Protein AF-A0A1A7Z0H8-F1 (afdb_monomer_lite)

Secondary structure (DSSP, 8-state):
-HHHH-SSS--EEEE-S-HHHHHTTTT---TTTTEEE-GGG------SS---EE----SSSS--------------GGGTTS----

Folds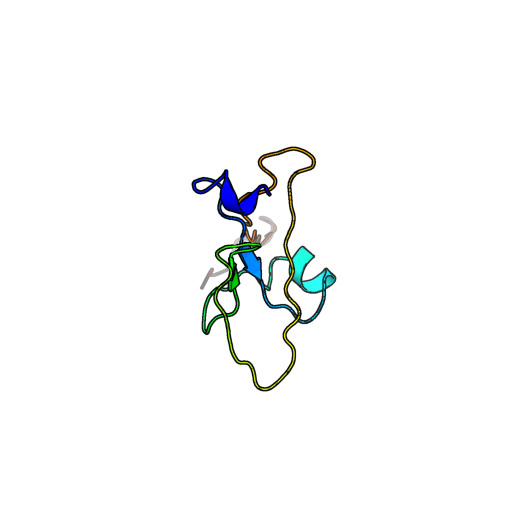eek 3D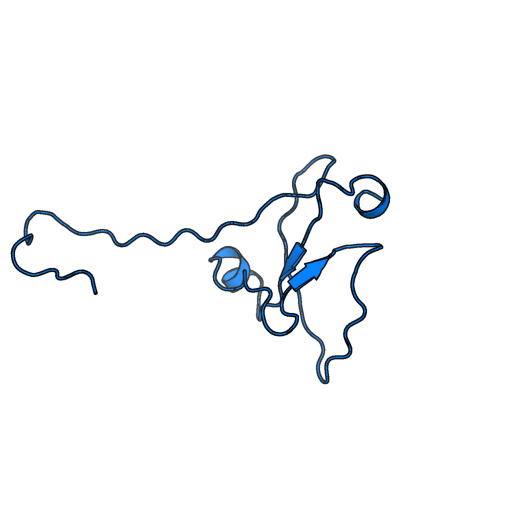i:
DLLVVCPVQWAKWFFDPDPVCVVQVVGPDCPPNRIFTPDPRTDDDDDPDDTDTDDAFDPDPVRGDDDDHDDDDDDDPVPPPDDDDD

Radius of gyration: 17.72 Å; chains: 1; bounding box: 36×23×57 Å

Sequence (86 aa):
VDSLMNKEHVSYAYQCTGPDRFRKGVCLSCRKNRCNNIGYNARKMRKRRNSKMYLKTRANTPFGGYHYQMKMHVFDRKQSNNADPT

pLDDT: mean 86.31, std 11.68, range [47.38, 96.81]

Structure (mmCIF, N/CA/C/O backbone):
data_AF-A0A1A7Z0H8-F1
#
_entry.id   AF-A0A1A7Z0H8-F1
#
loop_
_atom_site.group_PDB
_atom_site.id
_atom_site.type_symbol
_atom_site.label_atom_id
_atom_site.label_alt_id
_atom_site.label_comp_id
_atom_site.label_asym_id
_atom_site.label_entity_id
_atom_site.label_seq_id
_atom_site.pdbx_PDB_ins_code
_atom_site.Cartn_x
_atom_site.Cartn_y
_atom_site.Cartn_z
_atom_site.occupancy
_atom_site.B_iso_or_equiv
_atom_site.auth_seq_id
_atom_site.auth_comp_id
_atom_site.auth_asym_id
_atom_site.auth_atom_id
_atom_site.pdbx_PDB_model_num
ATOM 1 N N . VAL A 1 1 ? 3.917 2.244 18.570 1.00 81.06 1 VAL A N 1
ATOM 2 C CA . VAL A 1 1 ? 4.859 3.221 19.168 1.00 81.06 1 VAL A CA 1
ATOM 3 C C . VAL A 1 1 ? 5.418 4.160 18.105 1.00 81.06 1 VAL A C 1
ATOM 5 O O . VAL A 1 1 ? 5.167 5.350 18.205 1.00 81.06 1 VAL A O 1
ATOM 8 N N . ASP A 1 2 ? 6.051 3.650 17.043 1.00 83.81 2 ASP A N 1
ATOM 9 C CA . ASP A 1 2 ? 6.632 4.465 15.952 1.00 83.81 2 ASP A CA 1
ATOM 10 C C . ASP A 1 2 ? 5.672 5.521 15.360 1.00 83.81 2 ASP A C 1
ATOM 12 O O . ASP A 1 2 ? 6.026 6.689 15.244 1.00 83.81 2 ASP A O 1
ATOM 16 N N . SER A 1 3 ? 4.405 5.158 15.116 1.00 82.69 3 SER A N 1
ATOM 17 C CA . SER A 1 3 ? 3.373 6.066 14.578 1.00 82.69 3 SER A CA 1
ATOM 18 C C . SER A 1 3 ? 3.031 7.282 15.456 1.00 82.69 3 SER A C 1
ATOM 20 O O . SER A 1 3 ? 2.328 8.176 14.994 1.00 82.69 3 SER A O 1
ATOM 22 N N . LEU A 1 4 ? 3.411 7.268 16.739 1.00 85.50 4 LEU A N 1
ATOM 23 C CA . LEU A 1 4 ? 3.206 8.382 17.675 1.00 85.50 4 LEU A CA 1
ATOM 24 C C . LEU A 1 4 ? 4.398 9.343 17.667 1.00 85.50 4 LEU A C 1
ATOM 26 O O . LEU A 1 4 ? 4.203 10.552 17.757 1.00 85.50 4 LEU A O 1
ATOM 30 N N . MET A 1 5 ? 5.609 8.791 17.549 1.00 84.12 5 MET A N 1
ATOM 31 C CA . MET A 1 5 ? 6.865 9.531 17.679 1.00 84.12 5 MET A CA 1
ATOM 32 C C . MET A 1 5 ? 7.324 10.126 16.346 1.00 84.12 5 MET A C 1
ATOM 34 O O . MET A 1 5 ? 7.791 11.258 16.300 1.00 84.12 5 MET A O 1
ATOM 38 N N . ASN A 1 6 ? 7.138 9.399 15.242 1.00 77.31 6 ASN A N 1
ATOM 39 C CA . ASN A 1 6 ? 7.702 9.758 13.943 1.00 77.31 6 ASN A CA 1
ATOM 40 C C . ASN A 1 6 ? 6.639 10.333 12.999 1.00 77.31 6 ASN A C 1
ATOM 42 O O . ASN A 1 6 ? 6.159 9.664 12.083 1.00 77.31 6 ASN A O 1
ATOM 46 N N . LYS A 1 7 ? 6.275 11.605 13.222 1.00 68.75 7 LYS A N 1
ATOM 47 C CA . LYS A 1 7 ? 5.292 12.334 12.394 1.00 68.75 7 LYS A CA 1
ATOM 48 C C . LYS A 1 7 ? 5.803 12.694 10.997 1.00 68.75 7 LYS A C 1
ATOM 50 O O . LYS A 1 7 ? 4.990 12.829 10.094 1.00 68.75 7 LYS A O 1
ATOM 55 N N . GLU A 1 8 ? 7.113 12.825 10.808 1.00 67.50 8 GLU A N 1
ATOM 56 C CA . GLU A 1 8 ? 7.705 13.119 9.493 1.00 67.50 8 GLU A CA 1
ATOM 57 C C . GLU A 1 8 ? 7.770 11.879 8.589 1.00 67.50 8 GLU A C 1
ATOM 59 O O . GLU A 1 8 ? 7.688 11.982 7.369 1.00 67.50 8 GLU A O 1
ATOM 64 N N . HIS A 1 9 ? 7.839 10.685 9.185 1.00 70.00 9 HIS A N 1
ATOM 65 C CA . HIS A 1 9 ? 7.950 9.407 8.478 1.00 70.00 9 HIS A CA 1
ATOM 66 C C . HIS A 1 9 ? 6.606 8.668 8.476 1.00 70.00 9 HIS A C 1
ATOM 68 O O . HIS A 1 9 ? 6.491 7.522 8.925 1.00 70.00 9 HIS A O 1
ATOM 74 N N . VAL A 1 10 ? 5.557 9.342 7.992 1.00 72.50 10 VAL A N 1
ATOM 75 C CA . VAL A 1 10 ? 4.201 8.779 7.981 1.00 72.50 10 VAL A CA 1
ATOM 76 C C . VAL A 1 10 ? 4.153 7.550 7.080 1.00 72.50 10 VAL A C 1
ATOM 78 O O . VAL A 1 10 ? 4.346 7.620 5.868 1.00 72.50 10 VAL A O 1
ATOM 81 N N . SER A 1 11 ? 3.846 6.405 7.683 1.00 85.44 11 SER A N 1
ATOM 82 C CA . SER A 1 11 ? 3.613 5.166 6.949 1.00 85.44 11 SER A CA 1
ATOM 83 C C . SER A 1 11 ? 2.178 5.111 6.443 1.00 85.44 11 SER A C 1
ATOM 85 O O . SER A 1 11 ? 1.234 5.278 7.223 1.00 85.44 11 SER A O 1
ATOM 87 N N . TYR A 1 12 ? 2.016 4.791 5.160 1.00 92.19 12 TYR A N 1
ATOM 88 C CA . TYR A 1 12 ? 0.716 4.510 4.564 1.00 92.19 12 TYR A CA 1
ATOM 89 C C . TYR A 1 12 ? 0.528 3.013 4.335 1.00 92.19 12 TYR A C 1
ATOM 91 O O . TYR A 1 12 ? 1.418 2.320 3.842 1.00 92.19 12 TYR A O 1
ATOM 99 N N . ALA A 1 13 ? -0.666 2.526 4.657 1.00 94.94 13 ALA A N 1
ATOM 100 C CA . ALA A 1 13 ? -1.155 1.238 4.198 1.00 94.94 13 ALA A CA 1
ATOM 101 C C . ALA A 1 13 ? -2.100 1.443 3.014 1.00 94.94 13 ALA A C 1
ATOM 103 O O . ALA A 1 13 ? -2.856 2.415 2.977 1.00 94.94 13 ALA A O 1
ATOM 104 N N . TYR A 1 14 ? -2.089 0.506 2.070 1.00 96.06 14 TYR A N 1
ATOM 105 C CA . TYR A 1 14 ? -2.864 0.572 0.837 1.00 96.06 14 TYR A CA 1
ATOM 106 C C . TYR A 1 14 ? -3.815 -0.611 0.715 1.00 96.06 14 TYR A C 1
ATOM 108 O O . TYR A 1 14 ? -3.417 -1.769 0.828 1.00 96.06 14 TYR A O 1
ATOM 116 N N . GLN A 1 15 ? -5.083 -0.326 0.450 1.00 95.81 15 GLN A N 1
ATOM 117 C CA . GLN A 1 15 ? -6.110 -1.312 0.174 1.00 95.81 15 GLN A CA 1
ATOM 118 C C . GLN A 1 15 ? -5.755 -2.095 -1.090 1.00 95.81 15 GLN A C 1
ATOM 120 O O . GLN A 1 15 ? -5.571 -1.524 -2.164 1.00 95.81 15 GLN A O 1
ATOM 125 N N . CYS A 1 16 ? -5.726 -3.418 -0.973 1.00 96.00 16 CYS A N 1
ATOM 126 C CA . CYS A 1 16 ? -5.422 -4.314 -2.082 1.00 96.00 16 CYS A CA 1
ATOM 127 C C . CYS A 1 16 ? -6.180 -5.635 -1.899 1.00 96.00 16 CYS A C 1
ATOM 129 O O . CYS A 1 16 ? -6.611 -5.965 -0.796 1.00 96.00 16 CYS A O 1
ATOM 131 N N . THR A 1 17 ? -6.364 -6.404 -2.971 1.00 94.19 17 THR A N 1
ATOM 132 C CA . THR A 1 17 ? -7.025 -7.719 -2.883 1.00 94.19 17 THR A CA 1
ATOM 133 C C . THR A 1 17 ? -6.097 -8.821 -2.373 1.00 94.19 17 THR A C 1
ATOM 135 O O . THR A 1 17 ? -6.583 -9.834 -1.883 1.00 94.19 17 THR A O 1
ATOM 138 N N . GLY A 1 18 ? -4.778 -8.623 -2.447 1.00 95.50 18 GLY A N 1
ATOM 139 C CA 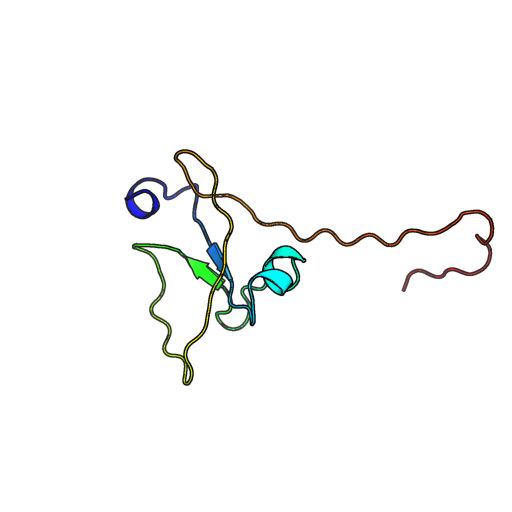. GLY A 1 18 ? -3.794 -9.580 -1.953 1.00 95.50 18 GLY A CA 1
ATOM 140 C C . GLY A 1 18 ? -2.372 -9.013 -1.913 1.00 95.50 18 GLY A C 1
ATOM 141 O O . GLY A 1 18 ? -2.094 -7.999 -2.568 1.00 95.50 18 GLY A O 1
ATOM 142 N N . PRO A 1 19 ? -1.458 -9.671 -1.178 1.00 96.06 19 PRO A N 1
ATOM 143 C CA . PRO A 1 19 ? -0.079 -9.213 -1.022 1.00 96.06 19 PRO A CA 1
ATOM 144 C C . PRO A 1 19 ? 0.702 -9.236 -2.344 1.00 96.06 19 PRO A C 1
ATOM 146 O O . PRO A 1 19 ? 1.520 -8.351 -2.582 1.00 96.06 19 PRO A O 1
ATOM 149 N N . ASP A 1 20 ? 0.422 -10.178 -3.249 1.00 96.81 20 ASP A N 1
ATOM 150 C CA . ASP A 1 20 ? 1.114 -10.283 -4.545 1.00 96.81 20 ASP A CA 1
ATOM 151 C C . ASP A 1 20 ? 0.855 -9.087 -5.454 1.00 96.81 20 ASP A C 1
ATOM 153 O O . ASP A 1 20 ? 1.766 -8.558 -6.088 1.00 96.81 20 ASP A O 1
ATOM 157 N N . ARG A 1 21 ? -0.389 -8.604 -5.477 1.00 95.94 21 ARG A N 1
ATOM 158 C CA . ARG A 1 21 ? -0.748 -7.391 -6.219 1.00 95.94 21 ARG A CA 1
ATOM 159 C C . ARG A 1 21 ? -0.107 -6.152 -5.607 1.00 95.94 21 ARG A C 1
ATOM 161 O O . ARG A 1 21 ? 0.361 -5.287 -6.342 1.00 95.94 21 ARG A O 1
ATOM 168 N N . PHE A 1 22 ? -0.031 -6.086 -4.281 1.00 96.62 22 PHE A N 1
ATOM 169 C CA . PHE A 1 22 ? 0.686 -5.007 -3.615 1.00 96.62 22 PHE A CA 1
ATOM 170 C C . PHE A 1 22 ? 2.183 -5.029 -3.968 1.00 96.62 22 PHE A C 1
ATOM 172 O O . PHE A 1 22 ? 2.727 -3.992 -4.336 1.00 96.62 22 PHE A O 1
ATOM 179 N N . ARG A 1 23 ? 2.826 -6.209 -3.972 1.00 95.50 23 ARG A N 1
ATOM 180 C CA . ARG A 1 23 ? 4.237 -6.377 -4.374 1.00 95.50 23 ARG A CA 1
ATOM 181 C C . ARG A 1 23 ? 4.515 -5.943 -5.815 1.00 95.50 23 ARG A C 1
ATOM 183 O 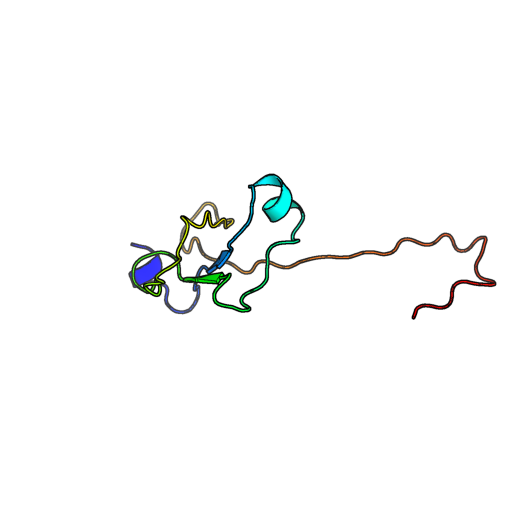O . ARG A 1 23 ? 5.568 -5.370 -6.060 1.00 95.50 23 ARG A O 1
ATOM 190 N N . LYS A 1 24 ? 3.568 -6.147 -6.738 1.00 95.94 24 LYS A N 1
ATOM 191 C CA . LYS A 1 24 ? 3.636 -5.642 -8.126 1.00 95.94 24 LYS A CA 1
ATOM 192 C C . LYS A 1 24 ? 3.442 -4.118 -8.248 1.00 95.94 24 LYS A C 1
ATOM 194 O O . LYS A 1 24 ? 3.474 -3.586 -9.351 1.00 95.94 24 LYS A O 1
ATOM 199 N N . GLY A 1 25 ? 3.169 -3.407 -7.150 1.00 95.31 25 GLY A N 1
ATOM 200 C CA . GLY A 1 25 ? 3.015 -1.949 -7.133 1.00 95.31 25 GLY A CA 1
ATOM 201 C C . GLY A 1 25 ? 1.681 -1.422 -7.674 1.00 95.31 25 GLY A C 1
ATOM 202 O O . GLY A 1 25 ? 1.518 -0.215 -7.804 1.00 95.31 25 GLY A O 1
ATOM 203 N N . VAL A 1 26 ? 0.693 -2.278 -7.971 1.00 95.62 26 VAL A N 1
ATOM 204 C CA . VAL A 1 26 ? -0.572 -1.848 -8.614 1.00 95.62 26 VAL A CA 1
ATOM 205 C C . VAL A 1 26 ? -1.612 -1.261 -7.649 1.00 95.62 26 VAL A C 1
ATOM 207 O O . VAL A 1 26 ? -2.656 -0.780 -8.082 1.00 95.62 26 VAL A O 1
ATOM 210 N N . CYS A 1 27 ? -1.348 -1.301 -6.342 1.00 96.50 27 CYS A N 1
ATOM 211 C CA . CYS A 1 27 ? -2.291 -0.896 -5.295 1.00 96.50 27 CYS A CA 1
ATOM 212 C C . CYS A 1 27 ? -1.947 0.446 -4.619 1.00 96.50 27 CYS A C 1
ATOM 214 O O . CYS A 1 27 ? -2.586 0.793 -3.635 1.00 96.50 27 CYS A O 1
ATOM 216 N N . LEU A 1 28 ? -1.001 1.236 -5.140 1.00 95.38 28 LEU A N 1
ATOM 217 C CA . LEU A 1 28 ? -0.503 2.468 -4.493 1.00 95.38 28 LEU A CA 1
ATOM 218 C C . LEU A 1 28 ? -1.425 3.703 -4.630 1.00 95.38 28 LEU A C 1
ATOM 220 O O . LEU A 1 28 ? -0.973 4.842 -4.617 1.00 95.38 28 LEU A O 1
ATOM 224 N N . SER A 1 29 ? -2.740 3.510 -4.775 1.00 93.94 29 SER A N 1
ATOM 225 C CA . SER A 1 29 ? -3.693 4.618 -4.922 1.00 93.94 29 SER A CA 1
ATOM 226 C C . SER A 1 29 ? -4.292 5.040 -3.580 1.00 93.94 29 SER A C 1
ATOM 228 O O . SER A 1 29 ? -4.802 4.207 -2.836 1.00 93.94 29 SER A O 1
ATOM 230 N N . CYS A 1 30 ? -4.346 6.349 -3.322 1.00 93.88 30 CYS A N 1
ATOM 231 C CA . CYS A 1 30 ? -5.082 6.930 -2.192 1.00 93.88 30 CYS A CA 1
ATOM 232 C C . CYS A 1 30 ? -6.535 7.318 -2.520 1.00 93.88 30 CYS A C 1
ATOM 234 O O . CYS A 1 30 ? -7.314 7.639 -1.620 1.00 93.88 30 CYS A O 1
ATOM 236 N N . ARG A 1 31 ? -6.937 7.270 -3.798 1.00 94.31 31 ARG A N 1
ATOM 237 C CA . ARG A 1 31 ? -8.270 7.713 -4.240 1.00 94.31 31 ARG A CA 1
ATOM 238 C C . ARG A 1 31 ? -9.376 6.907 -3.551 1.00 94.31 31 ARG A C 1
ATOM 240 O O . ARG A 1 31 ? -9.257 5.691 -3.412 1.00 94.31 31 ARG A O 1
ATOM 247 N N . LYS A 1 32 ? -10.480 7.570 -3.182 1.00 92.31 32 LYS A N 1
ATOM 248 C CA . LYS A 1 32 ? -11.649 6.953 -2.514 1.00 92.31 32 LYS A CA 1
ATOM 249 C C . LYS A 1 32 ? -11.275 6.205 -1.223 1.00 92.31 32 LYS A C 1
ATOM 251 O O . LYS A 1 32 ? -11.775 5.110 -0.951 1.00 92.31 32 LYS A O 1
ATOM 256 N N . ASN A 1 33 ? -10.360 6.792 -0.451 1.00 91.75 33 ASN A N 1
ATOM 257 C CA . ASN A 1 33 ? -9.856 6.245 0.804 1.00 91.75 33 ASN A CA 1
ATOM 258 C C . ASN A 1 33 ? -9.307 4.814 0.648 1.00 91.75 33 ASN A C 1
ATOM 260 O O . ASN A 1 33 ? -9.666 3.888 1.383 1.00 91.75 33 ASN A O 1
ATOM 264 N N . ARG A 1 34 ? -8.507 4.604 -0.401 1.00 94.31 34 ARG A N 1
ATOM 265 C CA . ARG A 1 34 ? -7.773 3.351 -0.619 1.00 94.31 34 ARG A CA 1
ATOM 266 C C . ARG A 1 34 ? -6.427 3.331 0.096 1.00 94.31 34 ARG A C 1
ATOM 268 O O . ARG A 1 34 ? -5.856 2.261 0.206 1.00 94.31 34 ARG A O 1
ATOM 275 N N . CYS A 1 35 ? -5.960 4.449 0.640 1.00 94.44 35 CYS A N 1
ATOM 276 C CA . CYS A 1 35 ? -4.818 4.469 1.546 1.00 94.44 35 CYS A CA 1
ATOM 277 C C . CYS A 1 35 ? -5.224 5.029 2.912 1.00 94.44 35 CYS A C 1
ATOM 279 O O . CYS A 1 35 ? -6.244 5.712 3.033 1.00 94.44 35 CYS A O 1
ATOM 281 N N . ASN A 1 36 ? -4.444 4.717 3.941 1.00 94.00 36 ASN A N 1
ATOM 282 C CA . ASN A 1 36 ? -4.632 5.240 5.289 1.00 94.00 36 ASN A CA 1
ATOM 283 C C . ASN A 1 36 ? -3.298 5.309 6.030 1.00 94.00 36 ASN A C 1
ATOM 285 O O . ASN A 1 36 ? -2.388 4.550 5.706 1.00 94.00 36 ASN A O 1
ATOM 289 N N . ASN A 1 37 ? -3.210 6.165 7.045 1.00 92.25 37 ASN A N 1
ATOM 290 C CA . ASN A 1 37 ? -2.078 6.160 7.968 1.00 92.25 37 ASN A CA 1
ATOM 291 C C . ASN A 1 37 ? -2.089 4.862 8.784 1.00 92.25 37 ASN A C 1
ATOM 293 O O . ASN A 1 37 ? -3.167 4.350 9.105 1.00 92.25 37 ASN A O 1
ATOM 297 N N . ILE A 1 38 ? -0.914 4.357 9.160 1.00 90.81 38 ILE A N 1
ATOM 298 C CA . ILE A 1 38 ? -0.820 3.236 10.105 1.00 90.81 38 ILE A CA 1
ATOM 299 C C . ILE A 1 38 ? -0.710 3.743 11.545 1.00 90.81 38 ILE A C 1
ATOM 301 O O . ILE A 1 38 ? -0.091 4.772 11.815 1.00 90.81 38 ILE A O 1
ATOM 305 N N . GLY A 1 39 ? -1.256 2.971 12.483 1.00 89.44 39 GLY A N 1
ATOM 306 C CA . GLY A 1 39 ? -1.136 3.246 13.912 1.00 89.44 39 GLY A CA 1
ATOM 307 C C . GLY A 1 39 ? -2.082 4.346 14.389 1.00 89.44 39 GLY A C 1
ATOM 308 O O . GLY A 1 39 ? -3.240 4.390 13.984 1.00 89.44 39 GLY A O 1
ATOM 309 N N . TYR A 1 40 ? -1.601 5.211 15.281 1.00 88.81 40 TYR A N 1
ATOM 310 C CA . TYR A 1 40 ? -2.455 6.130 16.047 1.00 88.81 40 TYR A CA 1
ATOM 311 C C . TYR A 1 40 ? -3.269 7.097 15.174 1.00 88.81 40 TYR A C 1
ATOM 313 O O . TYR A 1 40 ? -4.461 7.283 15.396 1.00 88.81 40 TYR A O 1
ATOM 321 N N . ASN A 1 41 ? -2.653 7.650 14.126 1.00 88.06 41 ASN A N 1
ATOM 322 C CA . ASN A 1 41 ? -3.292 8.616 13.226 1.00 88.06 41 ASN A CA 1
ATOM 323 C C . ASN A 1 41 ? -4.108 7.954 12.097 1.00 88.06 41 ASN A C 1
ATOM 325 O O . ASN A 1 41 ? -4.402 8.600 11.085 1.00 88.06 41 ASN A O 1
ATOM 329 N N . ALA A 1 42 ? -4.438 6.663 12.218 1.00 90.81 42 ALA A N 1
ATOM 330 C CA . ALA A 1 42 ? -5.269 5.960 11.249 1.00 90.81 42 ALA A CA 1
ATOM 331 C C . ALA A 1 42 ? -6.678 6.566 11.211 1.00 90.81 42 ALA A C 1
ATOM 333 O O . ALA A 1 42 ? -7.392 6.632 12.212 1.00 90.81 42 ALA A O 1
ATOM 334 N N . ARG A 1 43 ? -7.117 6.983 10.021 1.00 90.62 43 ARG A N 1
ATOM 335 C CA . ARG A 1 43 ? -8.462 7.529 9.827 1.00 90.62 43 ARG A CA 1
ATOM 336 C C . ARG A 1 43 ? -9.479 6.407 9.986 1.00 90.62 43 ARG A C 1
ATOM 338 O O . ARG A 1 43 ? -9.386 5.385 9.302 1.00 90.62 43 ARG A O 1
ATOM 345 N N . LYS A 1 44 ? -10.476 6.596 10.849 1.00 87.38 44 LYS A N 1
ATOM 346 C CA . LYS A 1 44 ? -11.592 5.653 10.978 1.00 87.38 44 LYS A CA 1
ATOM 347 C C . LYS A 1 44 ? -12.449 5.729 9.716 1.00 87.38 44 LYS A C 1
ATOM 349 O O . LYS A 1 44 ? -13.106 6.731 9.459 1.00 87.38 44 LYS A O 1
ATOM 354 N N . MET A 1 45 ? -12.432 4.668 8.918 1.00 84.00 45 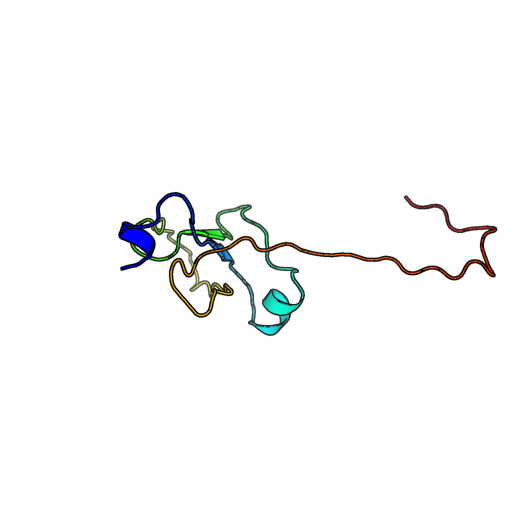MET A N 1
ATOM 355 C CA . MET A 1 45 ? -13.245 4.557 7.711 1.00 84.00 45 MET A CA 1
ATOM 356 C C . MET A 1 45 ? -14.317 3.497 7.894 1.00 84.00 45 MET A C 1
ATOM 358 O O . MET A 1 45 ? -14.007 2.338 8.166 1.00 84.00 45 MET A O 1
ATOM 362 N N . ARG A 1 46 ? -15.577 3.859 7.658 1.00 83.94 46 ARG A N 1
ATOM 363 C CA . ARG A 1 46 ? -16.669 2.888 7.608 1.00 83.94 46 ARG A CA 1
ATOM 364 C C . ARG A 1 46 ? -16.779 2.347 6.184 1.00 83.94 46 ARG A C 1
ATOM 366 O O . ARG A 1 46 ? -17.209 3.055 5.278 1.00 83.94 46 ARG A O 1
ATOM 373 N N . LYS A 1 47 ? -16.362 1.098 5.965 1.00 84.00 47 LYS A N 1
ATOM 374 C CA . LYS A 1 47 ? -16.583 0.390 4.693 1.00 84.00 47 LYS A CA 1
ATOM 375 C C . LYS A 1 47 ? -17.657 -0.673 4.888 1.00 84.00 47 LYS A C 1
ATOM 377 O O . LYS A 1 47 ? -17.684 -1.345 5.910 1.00 84.00 47 LYS A O 1
ATOM 382 N N . ARG A 1 48 ? -18.523 -0.845 3.883 1.00 84.81 48 ARG A N 1
ATOM 383 C CA . ARG A 1 48 ? -19.579 -1.876 3.881 1.00 84.81 48 ARG A CA 1
ATOM 384 C C . ARG A 1 48 ? -19.012 -3.301 3.989 1.00 84.81 48 ARG A C 1
ATOM 386 O O . ARG A 1 48 ? -19.692 -4.194 4.473 1.00 84.81 48 ARG A O 1
ATOM 393 N N . ARG A 1 49 ? -17.784 -3.519 3.511 1.00 86.69 49 ARG A N 1
ATOM 394 C CA . ARG A 1 49 ? -17.055 -4.791 3.593 1.00 86.69 49 ARG A CA 1
ATOM 395 C C . ARG A 1 49 ? -15.685 -4.554 4.212 1.00 86.69 49 ARG A C 1
ATOM 397 O O . ARG A 1 49 ? -15.123 -3.469 4.049 1.00 86.69 49 ARG A O 1
ATOM 404 N N . ASN A 1 50 ? -15.142 -5.583 4.859 1.00 84.38 50 ASN A N 1
ATOM 405 C CA . ASN A 1 50 ? -13.784 -5.538 5.384 1.00 84.38 50 ASN A CA 1
ATOM 406 C C . ASN A 1 50 ? -12.780 -5.300 4.239 1.00 84.38 50 ASN A C 1
ATOM 408 O O . ASN A 1 50 ? -12.887 -5.889 3.161 1.00 84.38 50 ASN A O 1
ATOM 412 N N . SER A 1 51 ? -11.827 -4.401 4.465 1.00 87.25 51 SER A N 1
ATOM 413 C CA . SER A 1 51 ? -10.848 -3.954 3.481 1.00 87.25 51 SER A CA 1
ATOM 414 C C . SER A 1 51 ? -9.454 -4.314 3.968 1.00 87.25 51 SER A C 1
ATOM 416 O O . SER A 1 51 ? -8.931 -3.667 4.872 1.00 87.25 51 SER A O 1
ATOM 418 N N . LYS A 1 52 ? -8.825 -5.301 3.327 1.00 93.56 52 LYS A N 1
ATOM 419 C CA . LYS A 1 52 ? -7.427 -5.649 3.601 1.00 93.56 52 LYS A CA 1
ATOM 420 C C . LYS A 1 52 ? -6.503 -4.561 3.056 1.00 93.56 52 LYS A C 1
ATOM 422 O O . LYS A 1 52 ? -6.665 -4.121 1.915 1.00 93.56 52 LYS A O 1
ATOM 427 N N . MET A 1 53 ? -5.551 -4.127 3.877 1.00 95.25 53 MET A N 1
ATOM 428 C CA . MET A 1 53 ? -4.549 -3.122 3.526 1.00 95.25 53 MET A CA 1
ATOM 429 C C . MET A 1 53 ? -3.143 -3.696 3.709 1.00 95.25 53 MET A C 1
ATOM 431 O O . MET A 1 53 ? -2.938 -4.564 4.553 1.00 95.25 53 MET A O 1
ATOM 435 N N . TYR A 1 54 ? -2.190 -3.220 2.913 1.00 96.31 54 TYR A N 1
ATOM 436 C CA . TYR A 1 54 ? -0.825 -3.738 2.846 1.00 96.31 54 TYR A CA 1
ATOM 437 C C . TYR A 1 54 ? 0.184 -2.588 2.825 1.00 96.31 54 TYR A C 1
ATOM 439 O O . TYR A 1 54 ? -0.099 -1.521 2.277 1.00 96.31 54 TYR A O 1
ATOM 447 N N . LEU A 1 55 ? 1.359 -2.816 3.409 1.00 95.44 55 LEU A N 1
ATOM 448 C CA . LEU A 1 55 ? 2.517 -1.926 3.342 1.00 95.44 55 LEU A CA 1
ATOM 449 C C . LEU A 1 55 ? 3.819 -2.734 3.412 1.00 95.44 55 LEU A C 1
ATOM 451 O O . LEU A 1 55 ? 3.808 -3.902 3.798 1.00 95.44 55 LEU A O 1
ATOM 455 N N . LYS A 1 56 ? 4.939 -2.089 3.078 1.00 94.62 56 LYS A N 1
ATOM 456 C CA . LYS A 1 56 ? 6.285 -2.535 3.469 1.00 94.62 56 LYS A CA 1
ATOM 457 C C . LYS A 1 56 ? 6.878 -1.548 4.467 1.00 94.62 56 LYS A C 1
ATOM 459 O O . LYS A 1 56 ? 6.706 -0.345 4.277 1.00 94.62 56 LYS A O 1
ATOM 464 N N . THR A 1 57 ? 7.594 -2.067 5.456 1.00 93.44 57 THR A N 1
ATOM 465 C CA . THR A 1 57 ? 8.332 -1.298 6.463 1.00 93.44 57 THR A CA 1
ATOM 466 C C . THR A 1 57 ? 9.831 -1.548 6.338 1.00 93.44 57 THR A C 1
ATOM 468 O O . THR A 1 57 ? 10.265 -2.516 5.709 1.00 93.44 57 THR A O 1
ATOM 471 N N . ARG A 1 58 ? 10.626 -0.672 6.948 1.00 91.38 58 ARG A N 1
ATOM 472 C CA . ARG A 1 58 ? 12.057 -0.896 7.181 1.00 91.38 58 ARG A CA 1
ATOM 473 C C . ARG A 1 58 ? 12.246 -1.917 8.311 1.00 91.38 58 ARG A C 1
ATOM 475 O O . ARG A 1 58 ? 11.304 -2.201 9.050 1.00 91.38 58 ARG A O 1
ATOM 482 N N . ALA A 1 59 ? 13.457 -2.457 8.441 1.00 93.56 59 ALA A N 1
ATOM 483 C CA . ALA A 1 59 ? 13.788 -3.409 9.506 1.00 93.56 59 ALA A CA 1
ATOM 484 C C . ALA A 1 59 ? 13.933 -2.735 10.884 1.00 93.56 59 ALA A C 1
ATOM 486 O O . ALA A 1 59 ? 13.588 -3.337 11.893 1.00 93.56 59 ALA A O 1
ATOM 487 N N . ASN A 1 60 ? 14.386 -1.475 10.907 1.00 90.50 60 ASN A N 1
ATOM 488 C CA . ASN A 1 60 ? 14.656 -0.697 12.118 1.00 90.50 60 ASN A CA 1
ATOM 489 C C . ASN A 1 60 ? 13.858 0.613 12.113 1.00 90.50 60 ASN A C 1
ATOM 491 O O . ASN A 1 60 ? 13.443 1.087 11.052 1.00 90.50 60 ASN A O 1
ATOM 495 N N . THR A 1 61 ? 13.669 1.209 13.291 1.00 87.88 61 THR A N 1
ATOM 496 C CA . THR A 1 61 ? 13.004 2.509 13.451 1.00 87.88 61 THR A CA 1
ATOM 497 C C . THR A 1 61 ? 13.811 3.650 12.809 1.00 87.88 61 THR A C 1
ATOM 499 O O . THR A 1 61 ? 15.033 3.663 12.965 1.00 87.88 61 THR A O 1
ATOM 502 N N . PRO A 1 62 ? 13.161 4.639 12.160 1.00 88.62 62 PRO A N 1
ATOM 503 C CA . PRO A 1 62 ? 11.721 4.716 11.894 1.00 88.62 62 PRO A CA 1
ATOM 504 C C . PRO A 1 62 ? 11.294 3.682 10.844 1.00 88.62 62 PRO A C 1
ATOM 506 O O . PRO A 1 62 ? 11.930 3.546 9.798 1.00 88.62 62 PRO A O 1
ATOM 509 N N . PHE A 1 63 ? 10.205 2.953 11.111 1.00 90.31 63 PHE A N 1
ATOM 510 C CA . PHE A 1 63 ? 9.786 1.828 10.262 1.00 90.31 63 PHE A CA 1
ATOM 511 C C . PHE A 1 63 ? 9.144 2.284 8.948 1.00 90.31 63 PHE A C 1
ATOM 513 O O . PHE A 1 63 ? 9.021 1.491 8.008 1.00 90.31 63 PHE A O 1
ATOM 520 N N . GLY A 1 64 ? 8.721 3.546 8.888 1.00 87.94 64 GLY A N 1
ATOM 521 C CA . GLY A 1 64 ? 8.077 4.140 7.728 1.00 87.94 64 GLY A CA 1
ATOM 522 C C . GLY A 1 64 ? 8.991 4.401 6.543 1.00 87.94 64 GLY A C 1
ATOM 523 O O . GLY A 1 64 ? 10.215 4.439 6.644 1.00 87.94 64 GLY A O 1
ATOM 524 N N . GLY A 1 65 ? 8.361 4.577 5.386 1.00 85.88 65 GLY A N 1
ATOM 525 C CA . GLY A 1 65 ? 9.040 4.854 4.132 1.00 85.88 65 GLY A CA 1
ATOM 526 C C . GLY A 1 65 ? 8.059 5.137 3.002 1.00 85.88 65 GLY A C 1
ATOM 527 O O . GLY A 1 65 ? 6.841 5.059 3.173 1.00 85.88 65 GLY A O 1
ATOM 528 N N . TYR A 1 66 ? 8.618 5.449 1.838 1.00 89.06 66 TYR A N 1
ATOM 529 C CA . TYR A 1 66 ? 7.872 5.769 0.627 1.00 89.06 66 TYR A CA 1
ATOM 530 C C . TYR A 1 66 ? 7.727 4.536 -0.268 1.00 89.06 66 TYR A C 1
ATOM 532 O O . TYR A 1 66 ? 8.655 3.737 -0.405 1.00 89.06 66 TYR A O 1
ATOM 540 N N . HIS A 1 67 ? 6.567 4.391 -0.907 1.00 92.31 67 HIS A N 1
ATOM 541 C CA . HIS A 1 67 ? 6.306 3.326 -1.875 1.00 92.31 67 HIS A CA 1
ATOM 542 C C . HIS A 1 67 ? 6.163 3.936 -3.266 1.00 92.31 67 HIS A C 1
ATOM 544 O O . HIS A 1 67 ? 5.309 4.793 -3.479 1.00 92.31 67 HIS A O 1
ATOM 550 N N . TYR A 1 68 ? 6.964 3.457 -4.214 1.00 92.19 68 TYR A N 1
ATOM 551 C CA . TYR A 1 68 ? 6.938 3.898 -5.607 1.00 92.19 68 TYR A CA 1
ATOM 552 C C . TYR A 1 68 ? 6.483 2.758 -6.521 1.00 92.19 68 TYR A C 1
ATOM 554 O O . TYR A 1 68 ? 6.805 1.592 -6.281 1.00 92.19 68 TYR A O 1
ATOM 562 N N . GLN A 1 69 ? 5.735 3.093 -7.576 1.00 94.38 69 GLN A N 1
ATOM 563 C CA . GLN A 1 69 ? 5.419 2.165 -8.661 1.00 94.38 69 GLN A CA 1
ATOM 564 C C . GLN A 1 69 ? 6.339 2.461 -9.845 1.00 94.38 69 GLN A C 1
ATOM 566 O O . GLN A 1 69 ? 6.270 3.543 -10.418 1.00 94.38 69 GLN A O 1
ATOM 571 N N . MET A 1 70 ? 7.149 1.481 -10.240 1.00 92.06 70 MET A N 1
ATOM 572 C CA . MET A 1 70 ? 7.946 1.550 -11.462 1.00 92.06 70 MET A CA 1
ATOM 573 C C . MET A 1 70 ? 7.200 0.846 -12.600 1.00 92.06 70 MET A C 1
ATOM 575 O O . MET A 1 70 ? 6.693 -0.262 -12.422 1.00 92.06 70 MET A O 1
ATOM 579 N N . LYS A 1 71 ? 7.121 1.492 -13.764 1.00 93.00 71 LYS A N 1
ATOM 580 C CA . LYS A 1 71 ? 6.625 0.899 -15.010 1.00 93.00 71 LYS A CA 1
ATOM 581 C C . LYS A 1 71 ? 7.669 1.145 -16.087 1.00 93.00 71 LYS A C 1
ATOM 583 O O . LYS A 1 71 ? 8.127 2.272 -16.235 1.00 93.00 71 LYS A O 1
ATOM 588 N N . MET A 1 72 ? 8.049 0.096 -16.799 1.00 91.88 72 MET A N 1
ATOM 589 C CA . MET A 1 72 ? 9.074 0.142 -17.836 1.00 91.88 72 MET A CA 1
ATOM 590 C C . MET A 1 72 ? 8.511 -0.505 -19.092 1.00 91.88 72 MET A C 1
ATOM 592 O O . MET A 1 72 ? 7.968 -1.607 -19.023 1.00 91.88 72 MET A O 1
ATOM 596 N N . HIS A 1 73 ? 8.640 0.187 -20.218 1.00 92.88 73 HIS A N 1
ATOM 597 C CA . HIS A 1 73 ? 8.407 -0.376 -21.538 1.00 92.88 73 HIS A CA 1
ATOM 598 C C . HIS A 1 73 ? 9.774 -0.608 -22.185 1.00 92.88 73 HIS A C 1
ATOM 600 O O . HIS A 1 73 ? 10.515 0.347 -22.413 1.00 92.88 73 HIS A O 1
ATOM 606 N N . VAL A 1 74 ? 10.137 -1.871 -22.405 1.00 90.44 74 VAL A N 1
ATOM 607 C CA . VAL A 1 74 ? 11.413 -2.249 -23.025 1.00 90.44 74 VAL A CA 1
ATOM 608 C C . VAL A 1 74 ? 11.163 -2.455 -24.512 1.00 90.44 74 VAL A C 1
ATOM 610 O O . VAL A 1 74 ? 10.314 -3.262 -24.878 1.00 90.44 74 VAL A O 1
ATOM 613 N N . PHE A 1 75 ? 11.895 -1.733 -25.357 1.00 87.06 75 PHE A N 1
ATOM 614 C CA . PHE A 1 75 ? 11.824 -1.859 -26.810 1.00 87.06 75 PHE A CA 1
ATOM 615 C C . PHE A 1 75 ? 13.196 -2.225 -27.384 1.00 87.06 75 PHE A C 1
ATOM 617 O O . PHE A 1 75 ? 14.229 -1.785 -26.876 1.00 87.06 75 PHE A O 1
ATOM 624 N N . ASP A 1 76 ? 13.198 -3.031 -28.445 1.00 83.19 76 ASP A N 1
ATOM 625 C CA . ASP A 1 76 ? 14.400 -3.372 -29.207 1.00 83.19 76 ASP A CA 1
ATOM 626 C C . ASP A 1 76 ? 14.602 -2.349 -30.337 1.00 83.19 76 ASP A C 1
ATOM 628 O O . ASP A 1 76 ? 13.695 -2.064 -31.121 1.00 83.19 76 ASP A O 1
ATOM 632 N N . ARG A 1 77 ? 15.812 -1.788 -30.435 1.00 69.88 77 ARG A N 1
ATOM 633 C CA . ARG A 1 77 ? 16.174 -0.808 -31.470 1.00 69.88 77 ARG A CA 1
ATOM 634 C C . ARG A 1 77 ? 16.241 -1.406 -32.876 1.00 69.88 77 ARG A C 1
ATOM 636 O O . ARG A 1 77 ? 16.267 -0.639 -33.831 1.00 69.88 77 ARG A O 1
ATOM 643 N N . LYS A 1 78 ? 16.225 -2.734 -33.044 1.00 66.06 78 LYS A N 1
ATOM 644 C CA . LYS A 1 78 ? 16.198 -3.361 -34.380 1.00 66.06 78 LYS A CA 1
ATOM 645 C C . LYS A 1 78 ? 14.884 -3.154 -35.153 1.00 66.06 78 LYS A C 1
ATOM 647 O O . LYS A 1 78 ? 14.823 -3.505 -36.326 1.00 66.06 78 LYS A O 1
ATOM 652 N N . GLN A 1 79 ? 13.859 -2.558 -34.536 1.00 59.31 79 GLN A N 1
ATOM 653 C CA . GLN A 1 79 ? 12.550 -2.302 -35.152 1.00 59.31 79 GLN A CA 1
ATOM 654 C C . GLN A 1 79 ? 12.068 -0.851 -34.936 1.00 59.31 79 GLN A C 1
ATOM 656 O O . GLN A 1 79 ? 10.876 -0.589 -34.803 1.00 59.31 79 GLN A O 1
ATOM 661 N N . SER A 1 80 ? 12.991 0.118 -34.902 1.00 56.50 80 SER A N 1
ATOM 662 C CA . SER A 1 80 ? 12.723 1.529 -34.565 1.00 56.50 80 SER A CA 1
ATOM 663 C C . SER A 1 80 ? 11.891 2.329 -35.578 1.00 56.50 80 SER A C 1
ATOM 665 O O . SER A 1 80 ? 11.826 3.547 -35.453 1.00 56.50 80 SER A O 1
ATOM 667 N N . ASN A 1 81 ? 11.263 1.698 -36.574 1.00 58.03 81 ASN A N 1
ATOM 668 C CA . ASN A 1 81 ? 10.540 2.435 -37.611 1.00 58.03 81 ASN A CA 1
ATOM 669 C C . ASN A 1 81 ? 9.043 2.637 -37.346 1.00 58.03 81 ASN A C 1
ATOM 671 O O . ASN A 1 81 ? 8.461 3.420 -38.079 1.00 58.03 81 ASN A O 1
ATOM 675 N N . ASN A 1 82 ? 8.406 2.011 -36.344 1.00 59.50 82 ASN A N 1
ATOM 676 C CA . ASN A 1 82 ? 6.962 2.213 -36.098 1.00 59.50 82 ASN A CA 1
ATOM 677 C C . ASN A 1 82 ? 6.528 1.931 -34.644 1.00 59.50 82 ASN A C 1
ATOM 679 O O . ASN A 1 82 ? 5.657 1.097 -34.409 1.00 59.50 82 ASN A O 1
ATOM 683 N N . ALA A 1 83 ? 7.115 2.595 -33.650 1.00 61.44 83 ALA A N 1
ATOM 684 C CA . ALA A 1 83 ? 6.560 2.571 -32.293 1.00 61.44 83 ALA A CA 1
ATOM 685 C C . ALA A 1 83 ? 6.248 4.001 -31.842 1.00 61.44 83 ALA A C 1
ATOM 687 O O . ALA A 1 83 ? 7.106 4.683 -31.285 1.00 61.44 83 ALA A O 1
ATOM 688 N N . ASP A 1 84 ? 5.027 4.447 -32.139 1.00 56.84 84 ASP A N 1
ATOM 689 C CA . ASP A 1 84 ? 4.455 5.691 -31.623 1.00 56.84 84 ASP A CA 1
ATOM 690 C C . ASP A 1 84 ? 4.117 5.517 -30.129 1.00 56.84 84 ASP A C 1
ATOM 692 O O . ASP A 1 84 ? 3.393 4.576 -29.780 1.00 56.84 84 ASP A O 1
ATOM 696 N N . PRO A 1 85 ? 4.659 6.344 -29.215 1.00 59.34 85 PRO A N 1
ATOM 697 C CA . PRO A 1 85 ? 4.360 6.247 -27.799 1.00 59.34 85 PRO A CA 1
ATOM 698 C C . PRO A 1 85 ? 3.200 7.191 -27.446 1.00 59.34 85 PRO A C 1
ATOM 700 O O . PRO A 1 85 ? 3.424 8.255 -26.871 1.00 59.34 85 PRO A O 1
ATOM 703 N N . THR A 1 86 ? 1.964 6.804 -27.769 1.00 47.38 86 THR A N 1
ATOM 704 C CA . THR A 1 86 ? 0.749 7.425 -27.194 1.00 47.38 86 THR A CA 1
ATOM 705 C C . THR A 1 86 ? 0.258 6.679 -25.965 1.00 47.38 86 THR A C 1
ATOM 707 O O . THR A 1 86 ? 0.108 5.438 -26.059 1.00 47.38 86 THR A O 1
#

Organism: NCBI:txid60296

InterPro domains:
  IPR000734 Triacylglycerol lipase family [PR00821] (22-39)
  IPR000734 Triacylglycerol li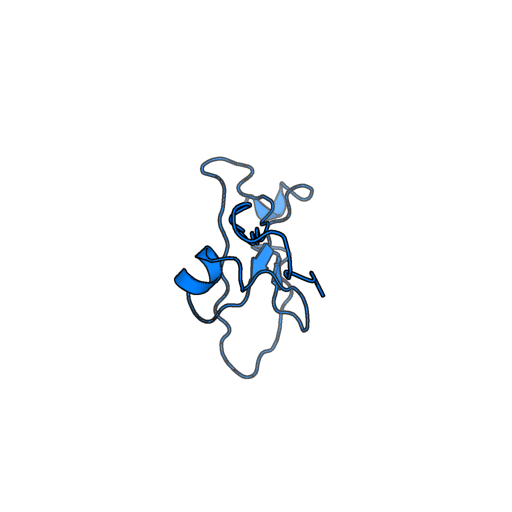pase family [PR00821] (62-77)
  IPR013818 Lipase [PF00151] (2-63)
  IPR029058 Alpha/Beta hydrolase fold [G3DSA:3.40.50.1820] (1-64)
  IPR029058 Alpha/Beta hydrolase fold [SSF53474] (2-64)